Protein AF-A0A2H5Y3I0-F1 (afdb_monomer_lite)

Sequence (87 aa):
MGHLSALHALEGLRGHWEIENRLYWVRDVTLREDRLHGRKIGPGLSLIRNLAINLLRTLGYRFVVDGFRALSAWPDRGLSLL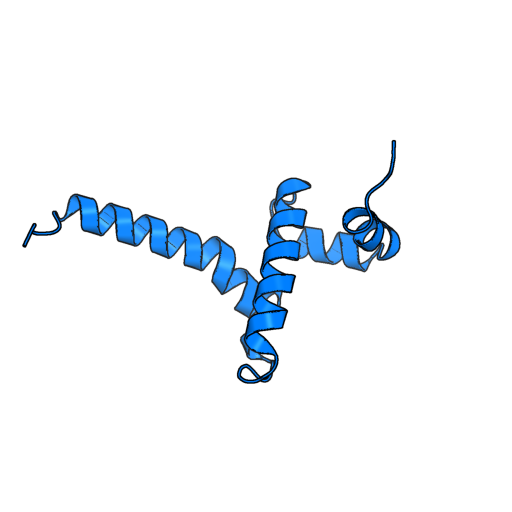IRRKS

pLDDT: mean 86.92, std 10.57, range [44.5, 97.69]

Foldseek 3Di:
DDDQDPVNVVVVVVVVVVCCVLQVCCCCPVVVLVVDDCPPCVVVVSVVSVVLSVLLVVVPDPDSNVSVVVCVVPVVVVVVSVDDDDD

Secondary structure (DSSP, 8-state):
-PPPPHHHHHHHHHHHHHHIIIIIHIIIIIS-GGGS-HHHHHHHHHHHHHHHHHHHHHTT-SSHHHHHHHHHH-HHHHHHTTS----

Organism: NCBI:txid2035417

Radius of gyration: 16.95 Å; chains: 1; bounding box: 36×25×54 Å

Structure (mmCIF, N/CA/C/O backbone):
data_AF-A0A2H5Y3I0-F1
#
_entry.id   AF-A0A2H5Y3I0-F1
#
loop_
_atom_site.group_PDB
_atom_site.id
_atom_site.type_symbol
_atom_site.label_atom_id
_atom_site.label_alt_id
_atom_site.label_comp_id
_atom_site.label_asym_id
_atom_site.label_entity_id
_atom_site.label_seq_id
_atom_site.pdbx_PDB_ins_code
_atom_site.Cartn_x
_atom_site.Cartn_y
_atom_site.Cartn_z
_atom_site.occupancy
_atom_site.B_iso_or_equiv
_atom_site.auth_seq_id
_atom_site.auth_comp_id
_atom_site.auth_asym_id
_atom_site.auth_atom_id
_atom_site.pdbx_PDB_model_num
ATOM 1 N N . MET A 1 1 ? -12.736 15.242 28.671 1.00 44.50 1 MET A N 1
ATOM 2 C CA . MET A 1 1 ? -12.281 14.126 27.813 1.00 44.50 1 MET A CA 1
ATOM 3 C C . MET A 1 1 ? -13.510 13.357 27.367 1.00 44.50 1 MET A C 1
ATOM 5 O O . MET A 1 1 ? -14.178 12.788 28.217 1.00 44.50 1 MET A O 1
ATOM 9 N N . GLY A 1 2 ? -13.872 13.421 26.083 1.00 66.12 2 GLY A N 1
ATOM 10 C CA . GLY A 1 2 ? -15.015 12.667 25.564 1.00 66.12 2 GLY A CA 1
ATOM 11 C C . GLY A 1 2 ? -14.692 11.177 25.567 1.00 66.12 2 GLY A C 1
ATOM 12 O O . GLY A 1 2 ? -13.691 10.768 24.983 1.00 66.12 2 GLY A O 1
ATOM 13 N N . HIS A 1 3 ? -15.491 10.376 26.267 1.00 73.75 3 HIS A N 1
ATOM 14 C CA . HIS A 1 3 ? -15.342 8.926 26.261 1.00 73.75 3 HIS A CA 1
ATOM 15 C C . HIS A 1 3 ? -15.682 8.405 24.856 1.00 73.75 3 HIS A C 1
ATOM 17 O O . HIS A 1 3 ? -16.739 8.732 24.313 1.00 73.75 3 HIS A O 1
ATOM 23 N N . LEU A 1 4 ? -14.785 7.624 24.246 1.00 80.94 4 LEU A N 1
ATOM 24 C CA . LEU A 1 4 ? -15.094 6.902 23.012 1.00 80.94 4 LEU A CA 1
ATOM 25 C C . LEU A 1 4 ? -16.201 5.895 23.328 1.00 80.94 4 LEU A C 1
ATOM 27 O O . LEU A 1 4 ? -16.009 4.996 24.146 1.00 80.94 4 LEU A O 1
ATOM 31 N N . SER A 1 5 ? -17.366 6.058 22.704 1.00 93.19 5 SER A N 1
ATOM 32 C CA . SER A 1 5 ? -18.431 5.064 22.810 1.00 93.19 5 SER A CA 1
ATOM 33 C C . SER A 1 5 ? -17.960 3.741 22.195 1.00 93.19 5 SER A C 1
ATOM 35 O O . SER A 1 5 ? -17.132 3.726 21.280 1.00 93.19 5 SER A O 1
ATOM 37 N N . ALA A 1 6 ? -18.512 2.619 22.662 1.00 92.62 6 ALA A N 1
ATOM 38 C CA . ALA A 1 6 ? -18.205 1.307 22.092 1.00 92.62 6 ALA A CA 1
ATOM 39 C C . ALA A 1 6 ? -18.499 1.243 20.578 1.00 92.62 6 ALA A C 1
ATOM 41 O O . ALA A 1 6 ? -17.783 0.571 19.839 1.00 92.62 6 ALA A O 1
ATOM 42 N N . LEU A 1 7 ? -19.507 1.988 20.108 1.00 95.25 7 LEU A N 1
ATOM 43 C CA . LEU A 1 7 ? -19.827 2.106 18.684 1.00 95.25 7 LEU A CA 1
ATOM 44 C C . LEU A 1 7 ? -18.730 2.844 17.909 1.00 95.25 7 LEU A C 1
ATOM 46 O O . LEU A 1 7 ? -18.252 2.315 16.909 1.00 95.25 7 LEU A O 1
ATOM 50 N N . HIS A 1 8 ? -18.258 3.993 18.406 1.00 94.31 8 HIS A N 1
ATOM 51 C CA . HIS A 1 8 ? -17.153 4.721 17.769 1.00 94.31 8 HIS A CA 1
ATOM 52 C C . HIS A 1 8 ? -15.864 3.886 17.736 1.00 94.31 8 HIS A C 1
ATOM 54 O O . HIS A 1 8 ? -15.119 3.921 16.757 1.00 94.31 8 HIS A O 1
ATOM 60 N N . ALA A 1 9 ? -15.606 3.094 18.782 1.00 94.19 9 ALA A N 1
ATOM 61 C CA . ALA A 1 9 ? -14.474 2.172 18.804 1.00 94.19 9 ALA A CA 1
ATOM 62 C C . ALA A 1 9 ? -14.617 1.054 17.755 1.00 94.19 9 ALA A C 1
ATOM 64 O O . ALA A 1 9 ? -13.657 0.748 17.048 1.00 94.19 9 ALA A O 1
ATOM 65 N N . LEU A 1 10 ? -15.812 0.468 17.612 1.00 96.56 10 LEU A N 1
ATOM 66 C CA . LEU A 1 10 ? -16.084 -0.569 16.614 1.00 96.56 10 LEU A CA 1
ATOM 67 C C . LEU A 1 10 ? -15.943 -0.043 15.178 1.00 96.56 10 LEU A C 1
ATOM 69 O O . LEU A 1 10 ? -15.365 -0.724 14.331 1.00 96.56 10 LEU A O 1
ATOM 73 N N . GLU A 1 11 ? -16.453 1.157 14.902 1.00 96.44 11 GLU A N 1
ATOM 74 C CA . GLU A 1 11 ? -16.309 1.819 13.600 1.00 96.44 11 GLU A CA 1
ATOM 75 C C . GLU A 1 11 ? -14.837 2.067 13.261 1.00 96.44 11 GLU A C 1
ATOM 77 O O . GLU A 1 11 ? -14.383 1.699 12.175 1.00 96.44 11 GLU A O 1
ATOM 82 N N . GLY A 1 12 ? -14.067 2.596 14.217 1.00 96.31 12 GLY A N 1
ATOM 83 C CA . GLY A 1 12 ? -12.629 2.802 14.058 1.00 96.31 12 GLY A CA 1
ATOM 84 C C . GLY A 1 12 ? -11.869 1.500 13.799 1.00 96.31 12 GLY A C 1
ATOM 85 O O . GLY A 1 12 ? -11.049 1.440 12.884 1.00 96.31 12 GLY A O 1
ATOM 86 N N . LEU A 1 13 ? -12.177 0.434 14.546 1.00 96.62 13 LEU A N 1
ATOM 87 C CA . LEU A 1 13 ? -11.575 -0.887 14.345 1.00 96.62 13 LEU A CA 1
ATOM 88 C C . LEU A 1 13 ? -11.877 -1.442 12.951 1.00 96.62 13 LEU A C 1
ATOM 90 O O . LEU A 1 13 ? -10.967 -1.923 12.280 1.00 96.62 13 LEU A O 1
ATOM 94 N N . ARG A 1 14 ? -13.130 -1.357 12.489 1.00 97.31 14 ARG A N 1
ATOM 95 C CA . ARG A 1 14 ? -13.506 -1.810 11.140 1.00 97.31 14 ARG A CA 1
ATOM 96 C C . ARG A 1 14 ? -12.760 -1.034 10.058 1.00 97.31 14 ARG A C 1
ATOM 98 O O . ARG A 1 14 ? -12.209 -1.657 9.155 1.00 97.31 14 ARG A O 1
ATOM 105 N N . GLY A 1 15 ? -12.690 0.292 10.176 1.00 97.44 15 GLY A N 1
ATOM 106 C CA . GLY A 1 15 ? -11.939 1.128 9.237 1.00 97.44 15 GLY A CA 1
ATOM 107 C C . GLY A 1 15 ? -10.442 0.809 9.235 1.00 97.44 15 GLY A C 1
ATOM 108 O O . GLY A 1 15 ? -9.832 0.686 8.175 1.00 97.44 15 GLY A O 1
ATOM 109 N N . HIS A 1 16 ? -9.853 0.595 10.412 1.00 96.25 16 HIS A N 1
ATOM 110 C CA . HIS A 1 16 ? -8.451 0.206 10.534 1.00 96.25 16 HIS A CA 1
ATOM 111 C C . HIS A 1 16 ? -8.169 -1.143 9.858 1.00 96.25 16 HIS A C 1
ATOM 113 O O . HIS A 1 16 ? -7.258 -1.240 9.037 1.00 96.25 16 HIS A O 1
ATOM 119 N N . TRP A 1 17 ? -8.993 -2.161 10.123 1.00 97.69 17 TRP A N 1
ATOM 120 C CA . TRP A 1 17 ? -8.863 -3.472 9.484 1.00 97.69 17 TRP A CA 1
ATOM 121 C C . TRP A 1 17 ? -9.088 -3.423 7.975 1.00 97.69 17 TRP A C 1
ATOM 123 O O . TRP A 1 17 ? -8.462 -4.186 7.238 1.00 97.69 17 TRP A O 1
ATOM 133 N N . GLU A 1 18 ? -9.957 -2.541 7.483 1.00 96.44 18 GLU A N 1
ATOM 134 C CA . GLU A 1 18 ? -10.111 -2.343 6.046 1.00 96.44 18 GLU A CA 1
ATOM 135 C C . GLU A 1 18 ? -8.816 -1.809 5.417 1.00 96.44 18 GLU A C 1
ATOM 137 O O . GLU A 1 18 ? -8.385 -2.319 4.380 1.00 96.44 18 GLU A O 1
ATOM 142 N N . ILE A 1 19 ? -8.159 -0.836 6.052 1.00 95.12 19 ILE A N 1
ATOM 143 C CA . ILE A 1 19 ? -6.868 -0.311 5.588 1.00 95.12 19 ILE A CA 1
ATOM 144 C C . ILE A 1 19 ? -5.799 -1.409 5.629 1.00 95.12 19 ILE A C 1
ATOM 146 O O . ILE A 1 19 ? -5.071 -1.579 4.650 1.00 95.12 19 ILE A O 1
ATOM 150 N N . GLU A 1 20 ? -5.733 -2.181 6.711 1.00 96.31 20 GLU A N 1
ATOM 151 C CA . GLU A 1 20 ? -4.758 -3.263 6.872 1.00 96.31 20 GLU A CA 1
ATOM 152 C C . GLU A 1 20 ? -4.895 -4.318 5.768 1.00 96.31 20 GLU A C 1
ATOM 154 O O . GLU A 1 20 ? -3.946 -4.597 5.032 1.00 96.31 20 GLU A O 1
ATOM 159 N N . ASN A 1 21 ? -6.115 -4.816 5.558 1.00 94.12 21 ASN A N 1
ATOM 160 C CA . ASN A 1 21 ? -6.399 -5.834 4.548 1.00 94.12 21 ASN A CA 1
ATOM 161 C C . ASN A 1 21 ? -6.190 -5.322 3.119 1.00 94.12 21 ASN A C 1
ATOM 163 O O . ASN A 1 21 ? -5.699 -6.044 2.250 1.00 94.12 21 ASN A O 1
ATOM 167 N N . ARG A 1 22 ? -6.594 -4.078 2.836 1.00 92.25 22 ARG A N 1
ATOM 168 C CA . ARG A 1 22 ? -6.566 -3.543 1.470 1.00 92.25 22 ARG A CA 1
ATOM 169 C C . ARG A 1 22 ? -5.210 -2.958 1.099 1.00 92.25 22 ARG A C 1
ATOM 171 O O . ARG A 1 22 ? -4.910 -2.911 -0.092 1.00 92.25 22 ARG A O 1
ATOM 178 N N . LEU A 1 23 ? -4.421 -2.458 2.042 1.00 94.06 23 LEU A N 1
ATOM 179 C CA . LEU A 1 23 ? -3.201 -1.712 1.736 1.00 94.06 23 LEU A CA 1
ATOM 180 C C . LEU A 1 23 ? -1.940 -2.395 2.259 1.00 94.06 23 LEU A C 1
ATOM 182 O O . LEU A 1 23 ? -1.048 -2.669 1.456 1.00 94.06 23 LEU A O 1
ATOM 186 N N . TYR A 1 24 ? -1.854 -2.636 3.567 1.00 92.81 24 TYR A N 1
ATOM 187 C CA . TYR A 1 24 ? -0.633 -3.140 4.202 1.00 92.81 24 TYR A CA 1
ATOM 188 C C . TYR A 1 24 ? -0.375 -4.597 3.830 1.00 92.81 24 TYR A C 1
ATOM 190 O O . TYR A 1 24 ? 0.653 -4.883 3.223 1.00 92.81 24 TYR A O 1
ATOM 198 N N . TRP A 1 25 ? -1.370 -5.475 3.975 1.00 93.88 25 TRP A N 1
ATOM 199 C CA . TRP A 1 25 ? -1.231 -6.879 3.579 1.00 93.88 25 TRP A CA 1
ATOM 200 C C . TRP A 1 25 ? -0.814 -7.046 2.108 1.00 93.88 25 TRP A C 1
ATOM 202 O O . TRP A 1 25 ? 0.036 -7.868 1.765 1.00 93.88 25 TRP A O 1
ATOM 212 N N . VAL A 1 26 ? -1.369 -6.223 1.211 1.00 92.94 26 VAL A N 1
ATOM 213 C CA . VAL A 1 26 ? -0.984 -6.228 -0.207 1.00 92.94 26 VAL A CA 1
ATOM 214 C C . VAL A 1 26 ? 0.468 -5.772 -0.386 1.00 92.94 26 VAL A C 1
ATOM 216 O O . VAL A 1 26 ? 1.205 -6.390 -1.158 1.00 92.94 26 VAL A O 1
ATOM 219 N N . ARG A 1 27 ? 0.917 -4.719 0.307 1.00 91.94 27 ARG A N 1
ATOM 220 C CA . ARG A 1 27 ? 2.315 -4.268 0.227 1.00 91.94 27 ARG A CA 1
ATOM 221 C C . ARG A 1 27 ? 3.289 -5.320 0.745 1.00 91.94 27 ARG A C 1
ATOM 223 O O . ARG A 1 27 ? 4.268 -5.619 0.057 1.00 91.94 27 ARG A O 1
ATOM 230 N N . ASP A 1 28 ? 2.982 -5.925 1.878 1.00 90.88 28 ASP A N 1
ATOM 231 C CA . ASP A 1 28 ? 3.876 -6.861 2.553 1.00 90.88 28 ASP A CA 1
ATOM 232 C C . ASP A 1 28 ? 3.955 -8.182 1.790 1.00 90.88 28 ASP A C 1
ATOM 234 O O . ASP A 1 28 ? 5.039 -8.637 1.416 1.00 90.88 28 ASP A O 1
ATOM 238 N N . VAL A 1 29 ? 2.801 -8.748 1.429 1.00 90.25 29 VAL A N 1
ATOM 239 C CA . VAL A 1 29 ? 2.732 -10.073 0.803 1.00 90.25 29 VAL A CA 1
ATOM 240 C C . VAL A 1 29 ? 2.901 -10.004 -0.713 1.00 90.25 29 VAL A C 1
ATOM 242 O O . VAL A 1 29 ? 3.736 -10.715 -1.276 1.00 90.25 29 VAL A O 1
ATOM 245 N N . THR A 1 30 ? 2.135 -9.148 -1.398 1.00 88.94 30 THR A N 1
ATOM 246 C CA . THR A 1 30 ? 2.159 -9.080 -2.872 1.00 88.94 30 THR A CA 1
ATOM 247 C C . THR A 1 30 ? 3.381 -8.317 -3.376 1.00 88.94 30 THR A C 1
ATOM 249 O O . THR A 1 30 ? 4.047 -8.773 -4.304 1.00 88.94 30 THR A O 1
ATOM 252 N N . LEU A 1 31 ? 3.709 -7.176 -2.758 1.00 87.44 31 LEU A N 1
ATOM 253 C CA . LEU A 1 31 ? 4.827 -6.315 -3.181 1.00 87.44 31 LEU A CA 1
ATOM 254 C C . LEU A 1 31 ? 6.114 -6.538 -2.374 1.00 87.44 31 LEU A C 1
ATOM 256 O O . LEU A 1 31 ? 7.105 -5.826 -2.592 1.00 87.44 31 LEU A O 1
ATOM 260 N N . ARG A 1 32 ? 6.111 -7.555 -1.499 1.00 88.19 32 ARG A N 1
ATOM 261 C CA . ARG A 1 32 ? 7.279 -8.071 -0.773 1.00 88.19 32 ARG A CA 1
ATOM 262 C C . ARG A 1 32 ? 7.993 -6.982 0.036 1.00 88.19 32 ARG A C 1
ATOM 264 O O . ARG A 1 32 ? 9.223 -6.978 0.079 1.00 88.19 32 ARG A O 1
ATOM 271 N N . GLU A 1 33 ? 7.241 -6.045 0.617 1.00 87.94 33 GLU A N 1
ATOM 272 C CA . GLU A 1 33 ? 7.778 -4.909 1.384 1.00 87.94 33 GLU A CA 1
ATOM 273 C C . GLU A 1 33 ? 8.730 -5.364 2.501 1.00 87.94 33 GLU A C 1
ATOM 275 O O . GLU A 1 33 ? 9.853 -4.857 2.559 1.00 87.94 33 GLU A O 1
ATOM 280 N N . ASP A 1 34 ? 8.373 -6.422 3.233 1.00 85.75 34 ASP A N 1
ATOM 281 C CA . ASP A 1 34 ? 9.183 -7.011 4.313 1.00 85.75 34 ASP A CA 1
ATOM 282 C C . ASP A 1 34 ? 10.559 -7.534 3.886 1.00 85.75 34 ASP A C 1
ATOM 284 O O . ASP A 1 34 ? 11.446 -7.741 4.712 1.00 85.75 34 ASP A O 1
ATOM 288 N N . ARG A 1 35 ? 10.769 -7.781 2.589 1.00 84.00 35 ARG A N 1
ATOM 289 C CA . ARG A 1 35 ? 12.033 -8.333 2.079 1.00 84.00 35 ARG A CA 1
ATOM 290 C C . ARG A 1 35 ? 13.069 -7.259 1.742 1.00 84.00 35 ARG A C 1
ATOM 292 O O . ARG A 1 35 ? 14.148 -7.603 1.265 1.00 84.00 35 ARG A O 1
ATOM 299 N N . LEU A 1 36 ? 12.758 -5.975 1.938 1.00 74.44 36 LEU A N 1
ATOM 300 C CA . LEU A 1 36 ? 13.630 -4.854 1.579 1.00 74.44 36 LEU A CA 1
ATOM 301 C C . LEU A 1 36 ? 14.177 -4.117 2.809 1.00 74.44 36 LEU A C 1
ATOM 303 O O . LEU A 1 36 ? 13.572 -4.092 3.875 1.00 74.44 36 LEU A O 1
ATOM 307 N N . HIS A 1 37 ? 15.324 -3.450 2.648 1.00 70.31 37 HIS A N 1
ATOM 308 C CA . HIS A 1 37 ? 15.941 -2.643 3.704 1.00 70.31 37 HIS A CA 1
ATOM 309 C C . HIS A 1 37 ? 15.083 -1.406 4.043 1.00 70.31 37 HIS A C 1
ATOM 311 O O . HIS A 1 37 ? 15.178 -0.361 3.396 1.00 70.31 37 HIS A O 1
ATOM 317 N N . GLY A 1 38 ? 14.254 -1.510 5.085 1.00 70.19 38 GLY A N 1
ATOM 318 C CA . GLY A 1 38 ? 13.184 -0.548 5.377 1.00 70.19 38 GLY A CA 1
ATOM 319 C C . GLY A 1 38 ? 13.612 0.872 5.769 1.00 70.19 38 GLY A C 1
ATOM 320 O O . GLY A 1 38 ? 12.841 1.808 5.583 1.00 70.19 38 GLY A O 1
ATOM 321 N N . ARG A 1 39 ? 14.835 1.094 6.273 1.00 72.12 39 ARG A N 1
ATOM 322 C CA . ARG A 1 39 ? 15.182 2.397 6.884 1.00 72.12 39 ARG A CA 1
ATOM 323 C C . ARG A 1 39 ? 15.538 3.521 5.908 1.00 72.12 39 ARG A C 1
ATOM 325 O O . ARG A 1 39 ? 15.189 4.660 6.183 1.00 72.12 39 ARG A O 1
ATOM 332 N N . LYS A 1 40 ? 16.234 3.242 4.798 1.00 79.56 40 LYS A N 1
ATOM 333 C CA . LYS A 1 40 ? 16.677 4.300 3.857 1.00 79.56 40 LYS A CA 1
ATOM 334 C C . LYS A 1 40 ? 15.750 4.479 2.658 1.00 79.56 40 LYS A C 1
ATOM 336 O O . LYS A 1 40 ? 15.528 5.599 2.223 1.00 79.56 40 LYS A O 1
ATOM 341 N N . ILE A 1 41 ? 15.215 3.382 2.129 1.00 83.38 41 ILE A N 1
ATOM 342 C CA . ILE A 1 41 ? 14.402 3.384 0.902 1.00 83.38 41 ILE A CA 1
ATOM 343 C C . ILE A 1 41 ? 12.913 3.132 1.170 1.00 83.38 41 ILE A C 1
ATOM 345 O O . ILE A 1 41 ? 12.096 3.338 0.276 1.00 83.38 41 ILE A O 1
ATOM 349 N N . GLY A 1 42 ? 12.551 2.721 2.391 1.00 85.88 42 GLY A N 1
ATOM 350 C CA . GLY A 1 42 ? 11.181 2.361 2.767 1.00 85.88 42 GLY A CA 1
ATOM 351 C C . GLY A 1 42 ? 10.154 3.459 2.486 1.00 85.88 42 GLY A C 1
ATOM 352 O O . GLY A 1 42 ? 9.200 3.185 1.761 1.00 85.88 42 GLY A O 1
ATOM 353 N N . PRO A 1 43 ? 10.352 4.709 2.952 1.00 87.75 43 PRO A N 1
ATOM 354 C CA . PRO A 1 43 ? 9.386 5.782 2.710 1.00 87.75 43 PRO A CA 1
ATOM 355 C C . PRO A 1 43 ? 9.134 6.054 1.218 1.00 87.75 43 PRO A C 1
ATOM 357 O O . PRO A 1 43 ? 7.986 6.159 0.790 1.00 87.75 43 PRO A O 1
ATOM 360 N N . GLY A 1 44 ? 10.198 6.102 0.408 1.00 90.06 44 GLY A N 1
ATOM 361 C CA . GLY A 1 44 ? 10.084 6.320 -1.038 1.00 90.06 44 GLY A CA 1
ATOM 362 C C . GLY A 1 44 ? 9.389 5.161 -1.755 1.00 90.06 44 GLY A C 1
ATOM 363 O O . GLY A 1 44 ? 8.517 5.376 -2.596 1.00 90.06 44 GLY A O 1
ATOM 364 N N . LEU A 1 45 ? 9.715 3.921 -1.385 1.00 89.44 45 LEU A N 1
ATOM 365 C CA . LEU A 1 45 ? 9.067 2.741 -1.953 1.00 89.44 45 LEU A CA 1
ATOM 366 C C . LEU A 1 45 ? 7.599 2.621 -1.540 1.00 89.44 45 LEU A C 1
ATOM 368 O O . LEU A 1 45 ? 6.779 2.238 -2.371 1.00 89.44 45 LEU A O 1
ATOM 372 N N . SER A 1 46 ? 7.244 2.985 -0.307 1.00 90.75 46 SER A N 1
ATOM 373 C CA . SER A 1 46 ? 5.853 2.989 0.157 1.00 90.75 46 SER A CA 1
ATOM 374 C C . SER A 1 46 ? 4.992 3.937 -0.687 1.00 90.75 46 SER A C 1
ATOM 376 O O . SER A 1 46 ? 3.915 3.550 -1.144 1.00 90.75 46 SER A O 1
ATOM 378 N N . LEU A 1 47 ? 5.505 5.131 -1.017 1.00 92.12 47 LEU A N 1
ATOM 379 C CA . LEU A 1 47 ? 4.831 6.067 -1.923 1.00 92.12 47 LEU A CA 1
ATOM 380 C C . LEU A 1 47 ? 4.592 5.455 -3.313 1.00 92.12 47 LEU A C 1
ATOM 382 O O . LEU A 1 47 ? 3.468 5.484 -3.817 1.00 92.12 47 LEU A O 1
ATOM 386 N N . ILE A 1 48 ? 5.630 4.870 -3.919 1.00 91.00 48 ILE A N 1
ATOM 387 C CA . ILE A 1 48 ? 5.543 4.255 -5.254 1.00 91.00 48 ILE A CA 1
ATOM 388 C C . ILE A 1 48 ? 4.548 3.086 -5.254 1.00 91.00 48 ILE A C 1
ATOM 390 O O . ILE A 1 48 ? 3.728 2.962 -6.164 1.00 91.00 48 ILE A O 1
ATOM 394 N N . ARG A 1 49 ? 4.573 2.244 -4.217 1.00 91.62 49 ARG A N 1
ATOM 395 C CA . ARG A 1 49 ? 3.640 1.121 -4.060 1.00 91.62 49 ARG A CA 1
ATOM 396 C C . ARG A 1 49 ? 2.200 1.594 -3.917 1.00 91.62 49 ARG A C 1
ATOM 398 O O . ARG A 1 49 ? 1.319 1.040 -4.570 1.00 91.62 49 ARG A O 1
ATOM 405 N N . ASN A 1 50 ? 1.960 2.628 -3.114 1.00 93.88 50 ASN A N 1
ATOM 406 C CA . ASN A 1 50 ? 0.627 3.204 -2.950 1.00 93.88 50 ASN A CA 1
ATOM 407 C C . ASN A 1 50 ? 0.103 3.766 -4.278 1.00 93.88 50 ASN A C 1
ATOM 409 O O . ASN A 1 50 ? -1.050 3.517 -4.631 1.00 93.88 50 ASN A O 1
ATOM 413 N N . LEU A 1 51 ? 0.957 4.451 -5.047 1.00 92.62 51 LEU A N 1
ATOM 414 C CA . LEU A 1 51 ? 0.615 4.921 -6.390 1.00 92.62 51 LEU A CA 1
ATOM 415 C C . LEU A 1 51 ? 0.237 3.756 -7.315 1.00 92.62 51 LEU A C 1
ATOM 417 O O . LEU A 1 51 ? -0.817 3.799 -7.947 1.00 92.62 51 LEU A O 1
ATOM 421 N N . ALA A 1 52 ? 1.051 2.699 -7.356 1.00 91.31 52 ALA A N 1
ATOM 422 C CA . ALA A 1 52 ? 0.785 1.524 -8.181 1.00 91.31 52 ALA A CA 1
ATOM 423 C C . ALA A 1 52 ? -0.531 0.826 -7.791 1.00 91.31 52 ALA A C 1
ATOM 425 O O . ALA A 1 52 ? -1.348 0.526 -8.660 1.00 91.31 52 ALA A O 1
ATOM 426 N N . ILE A 1 53 ? -0.780 0.612 -6.493 1.00 93.19 53 ILE A N 1
ATOM 427 C CA . ILE A 1 53 ? -2.020 -0.005 -5.993 1.00 93.19 53 ILE A CA 1
ATOM 428 C C . ILE A 1 53 ? -3.240 0.833 -6.391 1.00 93.19 53 ILE A C 1
ATOM 430 O O . ILE A 1 53 ? -4.231 0.282 -6.873 1.00 93.19 53 ILE A O 1
ATOM 434 N N . ASN A 1 54 ? -3.174 2.154 -6.213 1.00 92.94 54 ASN A N 1
ATOM 435 C CA . ASN A 1 54 ? -4.272 3.047 -6.576 1.00 92.94 54 ASN A CA 1
ATOM 436 C C . ASN A 1 54 ? -4.526 3.045 -8.086 1.00 92.94 54 ASN A C 1
ATOM 438 O O . ASN A 1 54 ? -5.675 2.934 -8.500 1.00 92.94 54 ASN A O 1
ATOM 442 N N . LEU A 1 55 ? -3.476 3.077 -8.909 1.00 92.12 55 LEU A N 1
ATOM 443 C CA . LEU A 1 55 ? -3.607 3.008 -10.364 1.00 92.12 55 LEU A CA 1
ATOM 444 C C . LEU A 1 55 ? -4.278 1.704 -10.812 1.00 92.12 55 LEU A C 1
ATOM 446 O O . LEU A 1 55 ? -5.221 1.734 -11.599 1.00 92.12 55 LEU A O 1
ATOM 450 N N . LEU A 1 56 ? -3.846 0.563 -10.269 1.00 92.31 56 LEU A N 1
ATOM 451 C CA . LEU A 1 56 ? -4.446 -0.736 -10.577 1.00 92.31 56 LEU A CA 1
ATOM 452 C C . LEU A 1 56 ? -5.931 -0.794 -10.195 1.00 92.31 56 LEU A C 1
ATOM 454 O O . LEU A 1 56 ? -6.737 -1.346 -10.942 1.00 92.31 56 LEU A O 1
ATOM 458 N N . ARG A 1 57 ? -6.317 -0.178 -9.074 1.00 92.62 57 ARG A N 1
ATOM 459 C CA . ARG A 1 57 ? -7.728 -0.064 -8.677 1.00 92.62 57 ARG A CA 1
ATOM 460 C C . ARG A 1 57 ? -8.529 0.823 -9.619 1.00 92.62 57 ARG A C 1
ATOM 462 O O . ARG A 1 57 ? -9.629 0.439 -9.998 1.00 92.62 57 ARG A O 1
ATOM 469 N N . THR A 1 58 ? -7.976 1.962 -10.032 1.00 92.31 58 THR A N 1
ATOM 470 C CA . THR A 1 58 ? -8.617 2.866 -11.000 1.00 92.31 58 THR A CA 1
ATOM 471 C C . THR A 1 58 ? -8.837 2.190 -12.353 1.00 92.31 58 THR A C 1
ATOM 473 O O . THR A 1 58 ? -9.841 2.442 -13.009 1.00 92.31 58 THR A O 1
ATOM 476 N N . LEU A 1 59 ? -7.945 1.280 -12.753 1.00 91.00 59 LEU A N 1
ATOM 477 C CA . LEU A 1 59 ? -8.099 0.462 -13.961 1.00 91.00 59 LEU A CA 1
ATOM 478 C C . LEU A 1 59 ? -9.120 -0.681 -13.818 1.00 91.00 59 LEU A C 1
ATOM 480 O O . LEU A 1 59 ? -9.341 -1.417 -14.775 1.00 91.00 59 LEU A O 1
ATOM 484 N N . GLY A 1 60 ? -9.729 -0.853 -12.642 1.00 93.75 60 GLY A N 1
ATOM 485 C CA . GLY A 1 60 ? -10.762 -1.859 -12.400 1.00 93.75 60 GLY A CA 1
ATOM 486 C C . GLY A 1 60 ? -10.239 -3.251 -12.039 1.00 93.75 60 GLY A C 1
ATOM 487 O O . GLY A 1 60 ? -11.020 -4.202 -12.007 1.00 93.75 60 GLY A O 1
ATOM 488 N N . TYR A 1 61 ? -8.947 -3.411 -11.730 1.00 93.00 61 TYR A N 1
ATOM 489 C CA . TYR A 1 61 ? -8.440 -4.707 -11.276 1.00 93.00 61 TYR A CA 1
ATOM 490 C C . TYR A 1 61 ? -8.970 -5.039 -9.878 1.00 93.00 61 TYR A C 1
ATOM 492 O O . TYR A 1 61 ? -8.623 -4.389 -8.889 1.00 93.00 61 TYR A O 1
ATOM 500 N N . ARG A 1 62 ? -9.774 -6.108 -9.785 1.00 87.44 62 ARG A N 1
ATOM 501 C CA . ARG A 1 62 ? -10.269 -6.645 -8.506 1.00 87.44 62 ARG A CA 1
ATOM 502 C C . ARG A 1 62 ? -9.129 -7.151 -7.621 1.00 87.44 62 ARG A C 1
ATOM 504 O O . ARG A 1 62 ? -9.137 -6.904 -6.417 1.00 87.44 62 ARG A O 1
ATOM 511 N N . PHE A 1 63 ? -8.154 -7.840 -8.213 1.00 89.50 63 PHE A N 1
ATOM 512 C CA . PHE A 1 63 ? -6.976 -8.351 -7.518 1.00 89.50 63 PHE A CA 1
ATOM 513 C C . PHE A 1 63 ? -5.724 -7.617 -7.997 1.00 89.50 63 PHE A C 1
ATOM 515 O O . PHE A 1 63 ? -5.410 -7.601 -9.187 1.00 89.50 63 PHE A O 1
ATOM 522 N N . VAL A 1 64 ? -4.977 -7.033 -7.055 1.00 90.06 64 VAL A N 1
ATOM 523 C CA . VAL A 1 64 ? -3.746 -6.276 -7.353 1.00 90.06 64 VAL A CA 1
ATOM 524 C C . VAL A 1 64 ? -2.706 -7.153 -8.056 1.00 90.06 64 VAL A C 1
ATOM 526 O O . VAL A 1 64 ? -2.023 -6.679 -8.957 1.00 90.06 64 VAL A O 1
ATOM 529 N N . VAL A 1 65 ? -2.630 -8.441 -7.702 1.00 90.38 65 VAL A N 1
ATOM 530 C CA . VAL A 1 65 ? -1.728 -9.419 -8.333 1.00 90.38 65 VAL A CA 1
ATOM 531 C C . VAL A 1 65 ? -1.986 -9.543 -9.836 1.00 90.38 65 VAL A C 1
ATOM 533 O O . VAL A 1 65 ? -1.034 -9.583 -10.612 1.00 90.38 65 VAL A O 1
ATOM 536 N N . ASP A 1 66 ? -3.250 -9.574 -10.261 1.00 91.94 66 ASP A N 1
ATOM 537 C CA . ASP A 1 66 ? -3.602 -9.723 -11.677 1.00 91.94 66 ASP A CA 1
ATOM 538 C C . ASP A 1 66 ? -3.242 -8.467 -12.463 1.00 91.94 66 ASP A C 1
ATOM 540 O O . ASP A 1 66 ? -2.639 -8.554 -13.532 1.00 91.94 66 ASP A O 1
ATOM 544 N N . GLY A 1 67 ? -3.518 -7.296 -11.885 1.00 91.12 67 GLY A N 1
ATOM 545 C CA . GLY A 1 67 ? -3.087 -6.022 -12.446 1.00 91.12 67 GLY A CA 1
ATOM 546 C C . GLY A 1 67 ? -1.567 -5.927 -12.573 1.00 91.12 67 GLY A C 1
ATOM 547 O O . GLY A 1 67 ? -1.051 -5.505 -13.606 1.00 91.12 67 GLY A O 1
ATOM 548 N N . PHE A 1 68 ? -0.836 -6.396 -11.561 1.00 88.31 68 PHE A N 1
ATOM 549 C CA . PHE A 1 68 ? 0.623 -6.422 -11.585 1.00 88.31 68 PHE A CA 1
ATOM 550 C C . PHE A 1 68 ? 1.165 -7.373 -12.660 1.00 88.31 68 PHE A C 1
ATOM 552 O O . PHE A 1 68 ? 2.063 -6.995 -13.409 1.00 88.31 68 PHE A O 1
ATOM 559 N N . ARG A 1 69 ? 0.601 -8.582 -12.788 1.00 89.44 69 ARG A N 1
ATOM 560 C CA . ARG A 1 69 ? 0.949 -9.536 -13.857 1.00 89.44 69 ARG A CA 1
ATOM 561 C C . ARG A 1 69 ? 0.676 -8.953 -15.239 1.00 89.44 69 ARG A C 1
ATOM 563 O O . ARG A 1 69 ? 1.539 -9.038 -16.107 1.00 89.44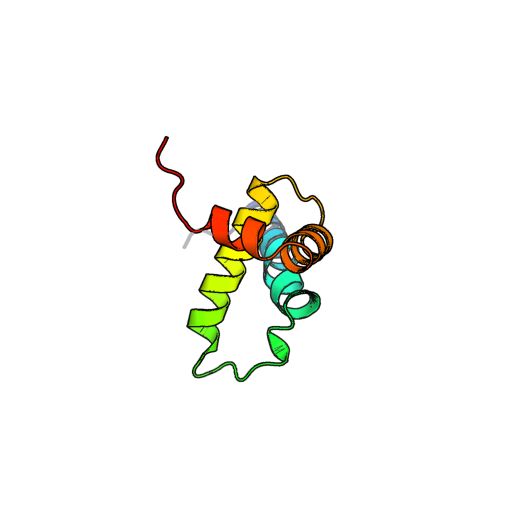 69 ARG A O 1
ATOM 570 N N . ALA A 1 70 ? -0.482 -8.321 -15.425 1.00 89.44 70 ALA A N 1
ATOM 571 C CA . ALA A 1 70 ? -0.845 -7.684 -16.682 1.00 89.44 70 ALA A CA 1
ATOM 572 C C . ALA A 1 70 ? 0.135 -6.555 -17.039 1.00 89.44 70 ALA A C 1
ATOM 574 O O . ALA A 1 70 ? 0.690 -6.558 -18.131 1.00 89.44 70 ALA A O 1
ATOM 575 N N . LEU A 1 71 ? 0.420 -5.624 -16.124 1.00 86.62 71 LEU A N 1
ATOM 576 C CA . LEU A 1 71 ? 1.357 -4.531 -16.412 1.00 86.62 71 LEU A CA 1
ATOM 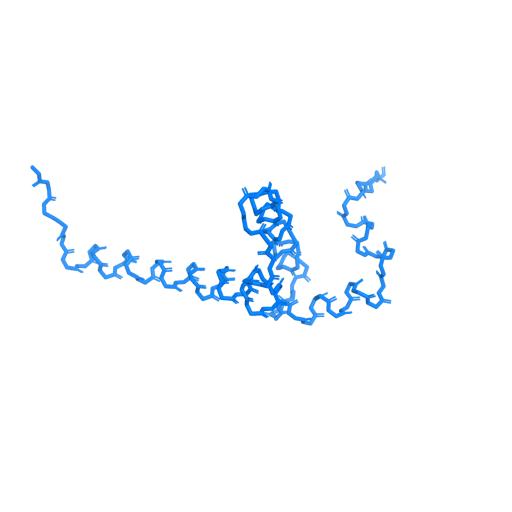577 C C . LEU A 1 71 ? 2.812 -5.005 -16.558 1.00 86.62 71 LEU A C 1
ATOM 579 O O . LEU A 1 71 ? 3.556 -4.413 -17.332 1.00 86.62 71 LEU A O 1
ATOM 583 N N . SER A 1 72 ? 3.210 -6.085 -15.877 1.00 86.06 72 SER A N 1
ATOM 584 C CA . SER A 1 72 ? 4.544 -6.689 -16.041 1.00 86.06 72 SER A CA 1
ATOM 585 C C . SER A 1 72 ? 4.714 -7.365 -17.402 1.00 86.06 72 SER A C 1
ATOM 587 O O . SER A 1 72 ? 5.804 -7.340 -17.960 1.00 86.06 72 SER A O 1
ATOM 589 N N . ALA A 1 73 ? 3.644 -7.955 -17.944 1.00 89.50 73 ALA A N 1
ATOM 590 C CA . ALA A 1 73 ? 3.646 -8.552 -19.279 1.00 89.50 73 ALA A CA 1
ATOM 591 C C . ALA A 1 73 ? 3.689 -7.499 -20.401 1.00 89.50 73 ALA A C 1
ATOM 593 O O . ALA A 1 73 ? 4.145 -7.797 -21.500 1.00 89.50 73 ALA A O 1
ATOM 594 N N . TRP A 1 74 ? 3.243 -6.268 -20.120 1.00 87.19 74 TRP A N 1
ATOM 595 C CA . TRP A 1 74 ? 3.211 -5.160 -21.080 1.00 87.19 74 TRP A CA 1
ATOM 596 C C . TRP A 1 74 ? 3.778 -3.869 -20.458 1.00 87.19 74 TRP A C 1
ATOM 598 O O . TRP A 1 74 ? 3.014 -2.929 -20.201 1.00 87.19 74 TRP A O 1
ATOM 608 N N . PRO A 1 75 ? 5.102 -3.789 -20.218 1.00 81.38 75 PRO A N 1
ATOM 609 C CA . PRO A 1 75 ? 5.709 -2.673 -19.490 1.00 81.38 75 PRO A CA 1
ATOM 610 C C . PRO A 1 75 ? 5.429 -1.307 -20.125 1.00 81.38 75 PRO A C 1
ATOM 612 O O . PRO A 1 75 ? 5.165 -0.341 -19.410 1.00 81.38 75 PRO A O 1
ATOM 615 N N . ASP A 1 76 ? 5.383 -1.238 -21.459 1.00 85.44 76 ASP A N 1
ATOM 616 C CA . ASP A 1 76 ? 5.074 -0.009 -22.200 1.00 85.44 76 ASP A CA 1
ATOM 617 C C . ASP A 1 76 ? 3.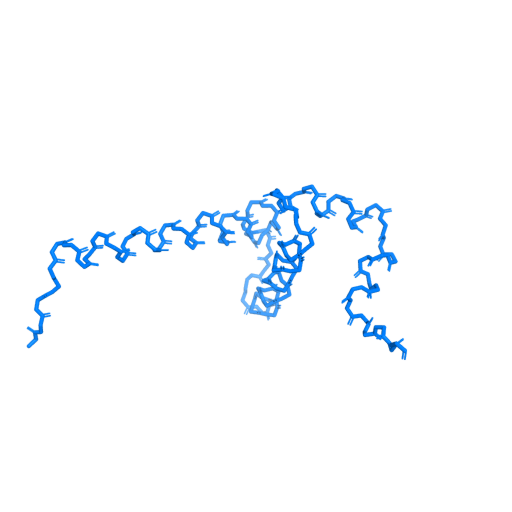680 0.530 -21.865 1.00 85.44 76 ASP A C 1
ATOM 619 O O . ASP A 1 76 ? 3.486 1.738 -21.712 1.00 85.44 76 ASP A O 1
ATOM 623 N N . ARG A 1 77 ? 2.697 -0.366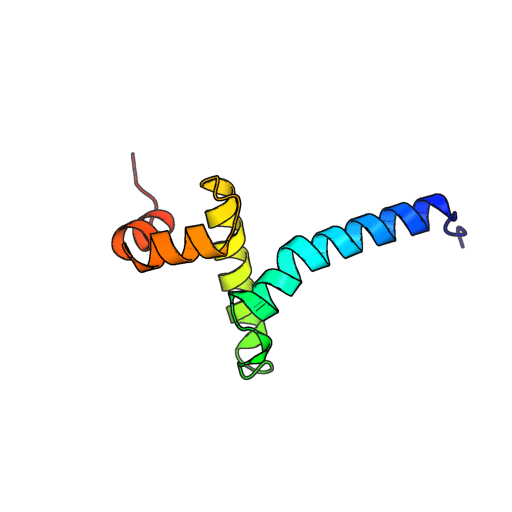 -21.685 1.00 80.62 77 ARG A N 1
ATOM 624 C CA . ARG A 1 77 ? 1.351 0.026 -21.247 1.00 80.62 77 ARG A CA 1
ATOM 625 C C . ARG A 1 77 ? 1.391 0.570 -19.828 1.00 80.62 77 ARG A C 1
ATOM 627 O O . ARG A 1 77 ? 0.795 1.613 -19.583 1.00 80.62 77 ARG A O 1
ATOM 634 N N . GLY A 1 78 ? 2.122 -0.086 -18.925 1.00 82.00 78 GLY A N 1
ATOM 635 C CA . GLY A 1 78 ? 2.334 0.398 -17.559 1.00 82.00 78 GLY A CA 1
ATOM 636 C C . GLY A 1 78 ? 2.931 1.806 -17.526 1.00 82.00 78 GLY A C 1
ATOM 637 O O . GLY A 1 78 ? 2.399 2.691 -16.859 1.00 82.00 78 GLY A O 1
ATOM 638 N N . LEU A 1 79 ? 3.987 2.038 -18.307 1.00 82.81 79 LEU A N 1
ATOM 639 C CA . LEU A 1 79 ? 4.672 3.328 -18.374 1.00 82.81 79 LEU A CA 1
ATOM 640 C C . LEU A 1 79 ? 3.788 4.421 -18.995 1.00 82.81 79 LEU A C 1
ATOM 642 O O . LEU A 1 79 ? 3.777 5.557 -18.520 1.00 82.81 79 LEU A O 1
ATOM 646 N N . SER A 1 80 ? 2.977 4.068 -19.998 1.00 85.50 80 SER A N 1
ATOM 647 C CA . SER A 1 80 ? 2.036 4.999 -20.635 1.00 85.50 80 SER A CA 1
ATOM 648 C C . SER A 1 80 ? 0.960 5.545 -19.690 1.00 85.50 80 SER A C 1
ATOM 650 O O . SER A 1 80 ? 0.382 6.590 -19.970 1.00 85.50 80 SER A O 1
ATOM 652 N N . LEU A 1 81 ? 0.701 4.874 -18.563 1.00 82.88 81 LEU A N 1
ATOM 653 C CA . LEU A 1 81 ? -0.229 5.356 -17.538 1.00 82.88 81 LEU A CA 1
ATOM 654 C C . LEU A 1 81 ? 0.380 6.456 -16.659 1.00 82.88 81 LEU A C 1
ATOM 656 O O . LEU A 1 81 ? -0.353 7.234 -16.056 1.00 82.88 81 LEU A O 1
ATOM 660 N N . LEU A 1 82 ? 1.711 6.512 -16.571 1.00 83.12 82 LEU A N 1
ATOM 661 C CA . LEU A 1 82 ? 2.445 7.510 -15.788 1.00 83.12 82 LEU A CA 1
ATOM 662 C C . LEU A 1 82 ? 2.774 8.751 -16.617 1.00 83.12 82 LEU A C 1
ATOM 664 O O . LEU A 1 82 ? 2.891 9.856 -16.089 1.00 83.12 82 LEU A O 1
ATOM 668 N N . ILE A 1 83 ? 2.923 8.570 -17.927 1.00 84.38 83 ILE A N 1
ATOM 669 C CA . ILE A 1 83 ? 3.247 9.640 -18.859 1.00 84.38 83 ILE A CA 1
ATOM 670 C C . ILE A 1 83 ? 1.932 10.172 -19.421 1.00 84.38 83 ILE A C 1
ATOM 672 O O . ILE A 1 83 ? 1.254 9.504 -20.195 1.00 84.38 83 ILE A O 1
ATOM 676 N N . ARG A 1 84 ? 1.565 11.392 -19.016 1.00 65.81 84 ARG A N 1
ATOM 677 C CA . ARG A 1 84 ? 0.372 12.104 -19.491 1.00 65.81 84 ARG A CA 1
ATOM 678 C C . ARG A 1 84 ? 0.236 11.973 -21.013 1.00 65.81 84 ARG A C 1
ATOM 680 O O . ARG A 1 84 ? 1.014 12.575 -21.751 1.00 65.81 84 ARG A O 1
ATOM 687 N N . ARG A 1 85 ? -0.795 11.267 -21.491 1.00 58.69 85 ARG A N 1
ATOM 688 C CA . ARG A 1 85 ? -1.261 11.448 -22.871 1.00 58.69 85 ARG A CA 1
ATOM 689 C C . ARG A 1 85 ? -1.803 12.871 -22.975 1.00 58.69 85 ARG A C 1
ATOM 691 O O . ARG A 1 85 ? -2.798 13.202 -22.332 1.00 58.69 85 ARG A O 1
ATOM 698 N N . LYS A 1 86 ? -1.133 13.734 -23.739 1.00 49.72 86 LYS A N 1
ATOM 699 C CA . LYS A 1 86 ? -1.820 14.896 -24.307 1.00 49.72 86 LYS A CA 1
ATOM 700 C C . LYS A 1 86 ? -2.881 14.338 -25.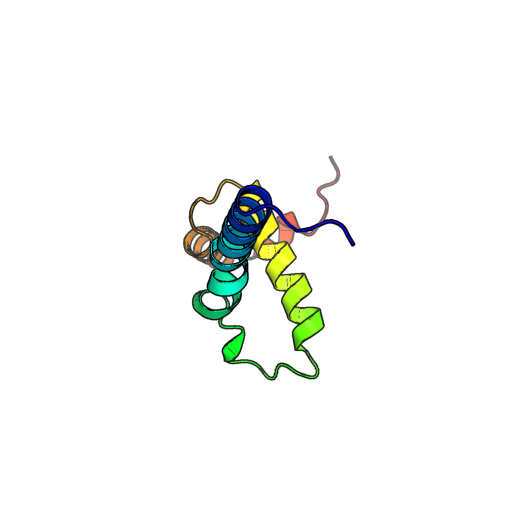261 1.00 49.72 86 LYS A C 1
ATOM 702 O O . LYS A 1 86 ? -2.528 13.551 -26.139 1.00 49.72 86 LYS A O 1
ATOM 707 N N . SER A 1 87 ? -4.149 14.674 -25.012 1.00 50.66 87 SER A N 1
ATOM 708 C CA . SER A 1 87 ? -5.160 14.703 -26.077 1.00 50.66 87 SER A CA 1
ATOM 709 C C . SER A 1 87 ? -4.719 15.655 -27.176 1.00 50.66 87 SER A C 1
ATOM 711 O O . SER A 1 87 ? -4.045 16.656 -26.832 1.00 50.66 87 SER A O 1
#